Protein AF-A0A1C5QPQ1-F1 (afdb_monomer_lite)

Structure (mmCIF, N/CA/C/O backbone):
data_AF-A0A1C5QPQ1-F1
#
_entry.id   AF-A0A1C5QPQ1-F1
#
loop_
_atom_site.group_PDB
_atom_site.id
_atom_site.type_symbol
_atom_site.label_atom_id
_atom_site.label_alt_id
_atom_site.label_comp_id
_atom_site.label_asym_id
_atom_site.label_entity_id
_atom_site.label_seq_id
_atom_site.pdbx_PDB_ins_code
_atom_site.Cartn_x
_atom_site.Cartn_y
_atom_site.Cartn_z
_atom_site.occupancy
_atom_site.B_iso_or_equiv
_atom_site.auth_seq_id
_atom_site.auth_comp_id
_atom_site.auth_asym_id
_atom_site.auth_atom_id
_atom_site.pdbx_PDB_model_num
ATOM 1 N N . MET A 1 1 ? 9.651 6.833 18.758 1.00 74.12 1 MET A N 1
ATOM 2 C CA . MET A 1 1 ? 10.406 6.259 17.621 1.00 74.12 1 MET A CA 1
ATOM 3 C C . MET A 1 1 ? 10.454 7.312 16.521 1.00 74.12 1 MET A C 1
ATOM 5 O O . MET A 1 1 ? 9.435 7.962 16.320 1.00 74.12 1 MET A O 1
ATOM 9 N N . LYS A 1 2 ? 11.611 7.547 15.889 1.00 81.88 2 LYS A N 1
ATOM 10 C CA . LYS A 1 2 ? 11.793 8.585 14.857 1.00 81.88 2 LYS A CA 1
ATOM 11 C C . LYS A 1 2 ? 11.947 7.910 13.488 1.00 81.88 2 LYS A C 1
ATOM 13 O O . LYS A 1 2 ? 12.720 6.966 13.381 1.00 81.88 2 LYS A O 1
ATOM 18 N N . PHE A 1 3 ? 11.197 8.363 12.481 1.00 81.88 3 PHE A N 1
ATOM 19 C CA . PHE A 1 3 ? 11.166 7.757 11.135 1.00 81.88 3 PHE A CA 1
ATOM 20 C C . PHE A 1 3 ? 11.863 8.618 10.063 1.00 81.88 3 PHE A C 1
ATOM 22 O O . PHE A 1 3 ? 12.207 8.119 8.992 1.00 81.88 3 PHE A O 1
ATOM 29 N N . THR A 1 4 ? 12.101 9.901 10.349 1.00 87.88 4 THR A N 1
ATOM 30 C CA . THR A 1 4 ? 12.780 10.857 9.458 1.00 87.88 4 THR A CA 1
ATOM 31 C C . THR A 1 4 ? 13.805 11.681 10.234 1.00 87.88 4 THR A C 1
ATOM 33 O O . THR A 1 4 ? 13.620 11.940 11.420 1.00 87.88 4 THR A O 1
ATOM 36 N N . GLU A 1 5 ? 14.875 12.119 9.578 1.00 88.31 5 GLU A N 1
ATOM 37 C CA . GLU A 1 5 ? 15.871 13.051 10.120 1.00 88.31 5 GLU A CA 1
ATOM 38 C C . GLU A 1 5 ? 15.674 14.420 9.455 1.00 88.31 5 GLU A C 1
ATOM 40 O O . GLU A 1 5 ? 16.394 14.822 8.546 1.00 88.31 5 GLU A O 1
ATOM 45 N N . GLY A 1 6 ? 14.622 15.125 9.878 1.00 87.94 6 GLY A N 1
ATOM 46 C CA . GLY A 1 6 ? 14.162 16.347 9.215 1.00 87.94 6 GLY A CA 1
ATOM 47 C C . GLY A 1 6 ? 13.203 16.049 8.061 1.00 87.94 6 GLY A C 1
ATOM 48 O O . GLY A 1 6 ? 12.573 14.992 8.022 1.00 87.94 6 GLY A O 1
ATOM 49 N N . TYR A 1 7 ? 13.046 17.011 7.150 1.00 87.00 7 TYR A N 1
ATOM 50 C CA . TYR A 1 7 ? 12.119 16.886 6.020 1.00 87.00 7 TYR A CA 1
ATOM 51 C C . TYR A 1 7 ? 12.705 16.060 4.864 1.00 87.00 7 TYR A C 1
ATOM 53 O O . TYR A 1 7 ? 12.000 15.267 4.248 1.00 87.00 7 TYR A O 1
ATOM 61 N N . TRP A 1 8 ? 14.003 16.220 4.595 1.00 88.75 8 TRP A N 1
ATOM 62 C CA . TRP A 1 8 ? 14.652 15.674 3.399 1.00 88.75 8 TRP A CA 1
ATOM 63 C C . TRP A 1 8 ? 15.263 14.287 3.588 1.00 88.75 8 TRP A C 1
ATOM 65 O O . TRP A 1 8 ? 15.426 13.560 2.611 1.00 88.75 8 TRP A O 1
ATOM 75 N N . LEU A 1 9 ? 15.614 13.914 4.823 1.00 87.06 9 LEU A N 1
ATOM 76 C CA . LEU A 1 9 ? 16.344 12.681 5.091 1.00 87.06 9 LEU A CA 1
ATOM 77 C C . LEU A 1 9 ? 15.455 11.652 5.796 1.00 87.06 9 LEU A C 1
ATOM 79 O O . LEU A 1 9 ? 14.747 11.945 6.764 1.00 87.06 9 LEU A O 1
ATOM 83 N N . ARG A 1 10 ? 15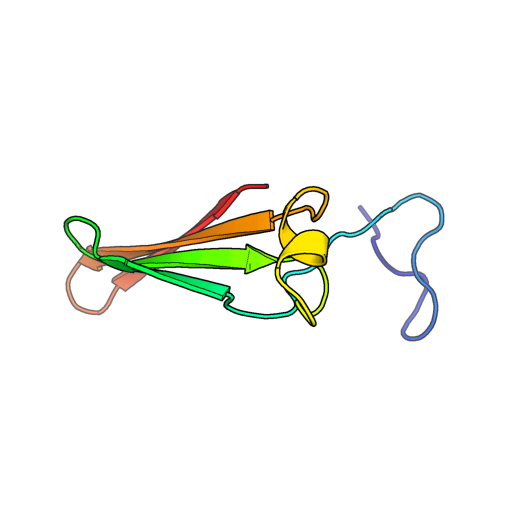.503 10.411 5.312 1.00 83.81 10 ARG A N 1
ATOM 84 C CA . ARG A 1 10 ? 14.945 9.257 6.026 1.00 83.81 10 ARG A CA 1
ATOM 85 C C . ARG A 1 10 ? 15.850 8.919 7.212 1.00 83.81 10 ARG A C 1
ATOM 87 O O . ARG A 1 10 ? 17.052 9.151 7.151 1.00 83.81 10 ARG A O 1
ATOM 94 N N . SER A 1 11 ? 15.285 8.371 8.287 1.00 84.88 11 SER A N 1
ATOM 95 C CA . SER A 1 11 ? 16.121 7.869 9.382 1.00 84.88 11 SER A CA 1
ATOM 96 C C . SER A 1 11 ? 16.833 6.589 8.960 1.00 84.88 11 SER A C 1
ATOM 98 O O . SER A 1 11 ? 16.190 5.668 8.466 1.00 84.88 11 SER A O 1
ATOM 100 N N . GLU A 1 12 ? 18.143 6.510 9.198 1.00 84.25 12 GLU A N 1
ATOM 101 C CA . GLU A 1 12 ? 18.985 5.345 8.867 1.00 84.25 12 GLU A CA 1
ATOM 102 C C . GLU A 1 12 ? 18.504 4.058 9.548 1.00 84.25 12 GLU A C 1
ATOM 104 O O . GLU A 1 12 ? 18.730 2.949 9.076 1.00 84.25 12 GLU A O 1
ATOM 109 N N . ARG A 1 13 ? 17.794 4.209 10.667 1.00 84.50 13 ARG A N 1
ATOM 110 C CA . ARG A 1 13 ? 17.252 3.100 11.457 1.00 84.50 13 ARG A CA 1
ATOM 111 C C . ARG A 1 13 ? 15.897 2.609 10.938 1.00 84.50 13 ARG A C 1
ATOM 113 O O . ARG A 1 13 ? 15.325 1.702 11.536 1.00 84.50 13 ARG A O 1
ATOM 120 N N . SER A 1 14 ? 15.349 3.229 9.889 1.00 81.94 14 SER A N 1
ATOM 121 C CA . SER A 1 14 ? 13.977 3.014 9.426 1.00 81.94 14 SER A CA 1
ATOM 122 C C . SER A 1 14 ? 13.896 2.811 7.910 1.00 81.94 14 SER A C 1
ATOM 124 O O . SER A 1 14 ? 13.905 3.771 7.142 1.00 81.94 14 SER A O 1
ATOM 126 N N . ASN A 1 15 ? 13.649 1.570 7.487 1.00 82.56 15 ASN A N 1
ATOM 127 C CA . ASN A 1 15 ? 13.278 1.239 6.108 1.00 82.56 15 ASN A CA 1
ATOM 128 C C . ASN A 1 15 ? 11.755 1.325 5.934 1.00 82.56 15 ASN A C 1
ATOM 130 O O . ASN A 1 15 ? 11.039 0.332 6.044 1.00 82.56 15 ASN A O 1
ATOM 134 N N . GLY A 1 16 ? 11.249 2.545 5.733 1.00 84.50 16 GLY A N 1
ATOM 135 C CA . GLY A 1 16 ? 9.815 2.793 5.592 1.00 84.50 16 GLY A CA 1
ATOM 136 C C . GLY A 1 16 ? 9.280 2.348 4.230 1.00 84.50 16 GLY A C 1
ATOM 137 O O . GLY A 1 16 ? 9.724 2.853 3.202 1.00 84.50 16 GLY A O 1
ATOM 138 N N . LEU A 1 17 ? 8.292 1.456 4.238 1.00 88.81 17 LEU A N 1
ATOM 139 C CA . LEU A 1 17 ? 7.472 1.131 3.073 1.00 88.81 17 LEU A CA 1
ATOM 140 C C . LEU A 1 17 ? 6.181 1.953 3.121 1.00 88.81 17 LEU A C 1
ATOM 142 O O . LEU A 1 17 ? 5.531 2.036 4.165 1.00 88.81 17 LEU A O 1
ATOM 146 N N . PHE A 1 18 ? 5.810 2.560 1.997 1.00 90.06 18 PHE A N 1
ATOM 147 C CA . PHE A 1 18 ? 4.647 3.442 1.893 1.00 90.06 18 PHE A CA 1
ATOM 148 C C . PHE A 1 18 ? 3.753 2.980 0.756 1.00 90.06 18 PHE A C 1
ATOM 150 O O . PHE A 1 18 ? 4.261 2.522 -0.257 1.00 90.06 18 PHE A O 1
ATOM 157 N N . ALA A 1 19 ? 2.439 3.111 0.923 1.00 92.12 19 ALA A N 1
ATOM 158 C CA . ALA A 1 19 ? 1.494 2.844 -0.151 1.00 92.12 19 ALA A CA 1
ATOM 159 C C . ALA A 1 19 ? 1.632 3.939 -1.216 1.00 92.12 19 ALA A C 1
ATOM 161 O O . ALA A 1 19 ? 1.454 5.118 -0.902 1.00 92.12 19 ALA A O 1
ATOM 162 N N . THR A 1 20 ? 1.953 3.542 -2.444 1.00 92.69 20 THR A N 1
ATOM 163 C CA . THR A 1 20 ? 2.217 4.463 -3.559 1.00 92.69 20 THR A CA 1
ATOM 164 C C . THR A 1 20 ? 1.005 4.596 -4.479 1.00 92.69 20 THR A C 1
ATOM 166 O O . THR A 1 20 ? 0.705 5.688 -4.954 1.00 92.69 20 THR A O 1
ATOM 169 N N . GLU A 1 21 ? 0.255 3.513 -4.685 1.00 91.94 21 GLU A N 1
ATOM 170 C CA . GLU A 1 21 ? -0.943 3.508 -5.530 1.00 91.94 21 GLU A CA 1
ATOM 171 C C . GLU A 1 21 ? -1.981 2.485 -5.052 1.00 91.94 21 GLU A C 1
ATOM 173 O O . GLU A 1 21 ? -1.660 1.573 -4.294 1.00 91.94 21 GLU A O 1
ATOM 178 N N . GLY A 1 22 ? -3.239 2.640 -5.477 1.00 91.19 22 GLY A N 1
ATOM 179 C CA . GLY A 1 22 ? -4.299 1.651 -5.266 1.00 91.19 22 GLY A CA 1
ATOM 180 C C . GLY A 1 22 ? -4.426 0.752 -6.490 1.00 91.19 22 GLY A C 1
ATOM 181 O O . GLY A 1 22 ? -5.055 1.146 -7.465 1.00 91.19 22 GLY A O 1
ATOM 182 N N . TYR A 1 23 ? -3.830 -0.438 -6.438 1.00 91.50 23 TYR A N 1
ATOM 183 C CA . TYR A 1 23 ? -3.764 -1.350 -7.582 1.00 91.50 23 TYR A CA 1
ATOM 184 C C . TYR A 1 23 ? -5.085 -2.074 -7.834 1.00 91.50 23 TYR A C 1
ATOM 186 O O . TYR A 1 23 ? -5.526 -2.213 -8.972 1.00 91.50 23 TYR A O 1
ATOM 194 N N . TYR A 1 24 ? -5.724 -2.544 -6.764 1.00 91.56 24 TYR A N 1
ATOM 195 C CA . TYR A 1 24 ? -6.944 -3.331 -6.865 1.00 91.56 24 TYR A CA 1
ATOM 196 C C . TYR A 1 24 ? -7.856 -3.105 -5.661 1.00 91.56 24 TYR A C 1
ATOM 198 O O . TYR A 1 24 ? -7.392 -2.834 -4.548 1.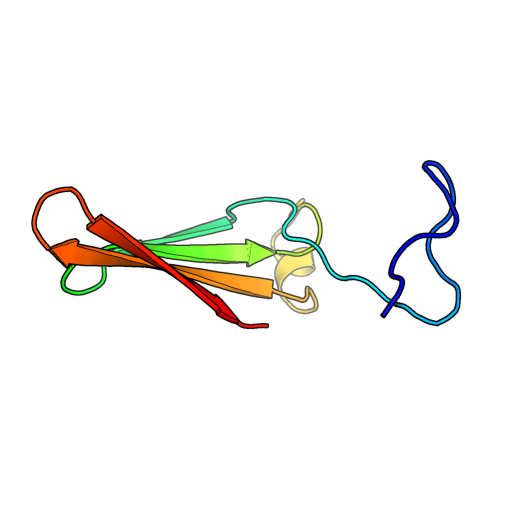00 91.56 24 TYR A O 1
ATOM 206 N N . VAL A 1 25 ? -9.164 -3.191 -5.897 1.00 94.50 25 VAL A N 1
ATOM 207 C CA . VAL A 1 25 ? -10.200 -2.888 -4.913 1.00 94.50 25 VAL A CA 1
ATOM 208 C C . VAL A 1 25 ? -11.231 -4.008 -4.897 1.00 94.50 25 VAL A C 1
ATOM 210 O O . VAL A 1 25 ? -11.879 -4.267 -5.905 1.00 94.50 25 VAL A O 1
ATOM 213 N N . ASP A 1 26 ? -11.412 -4.614 -3.726 1.00 94.12 26 ASP A N 1
ATOM 214 C CA . ASP A 1 26 ? -12.428 -5.627 -3.457 1.00 94.12 26 ASP A CA 1
ATOM 215 C C . ASP A 1 26 ? -13.527 -5.081 -2.550 1.00 94.12 26 ASP A C 1
ATOM 217 O O . ASP A 1 26 ? -13.266 -4.416 -1.536 1.00 94.12 26 ASP A O 1
ATOM 221 N N . GLU A 1 27 ? -14.767 -5.453 -2.852 1.00 93.50 27 GLU A N 1
ATOM 222 C CA . GLU A 1 27 ? -15.869 -5.318 -1.909 1.00 93.50 27 GLU A CA 1
ATOM 223 C C . GLU A 1 27 ? -15.753 -6.390 -0.815 1.00 93.50 27 GLU A C 1
ATOM 225 O O . GLU A 1 27 ? -15.514 -7.569 -1.076 1.00 93.50 27 GLU A O 1
ATOM 230 N N . ILE A 1 28 ? -15.911 -5.977 0.442 1.00 92.00 28 ILE A N 1
ATOM 231 C CA . ILE A 1 28 ? -15.983 -6.887 1.588 1.00 92.00 28 ILE A CA 1
ATOM 232 C C . ILE A 1 28 ? -17.275 -6.615 2.358 1.00 92.00 28 ILE A C 1
ATOM 234 O O . ILE A 1 28 ? -17.765 -5.485 2.343 1.00 92.00 28 ILE A O 1
ATOM 238 N N . PRO A 1 29 ? -17.811 -7.588 3.114 1.00 89.50 29 PRO A N 1
ATOM 239 C CA . PRO A 1 29 ? -18.978 -7.339 3.950 1.00 89.50 29 PRO A CA 1
ATOM 240 C C . PRO A 1 29 ? -18.766 -6.124 4.866 1.00 89.50 29 PRO A C 1
ATOM 242 O O . PRO A 1 29 ? -17.848 -6.093 5.693 1.00 89.50 29 PRO A O 1
ATOM 245 N N . GLY A 1 30 ? -19.605 -5.101 4.692 1.00 86.38 30 GLY A N 1
ATOM 246 C CA . GLY A 1 30 ? -19.549 -3.865 5.474 1.00 86.38 30 GLY A CA 1
ATOM 247 C C . GLY A 1 30 ? -18.434 -2.886 5.084 1.00 86.38 30 GLY A C 1
ATOM 248 O O . GLY A 1 30 ? -18.115 -1.999 5.886 1.00 86.38 30 GLY A O 1
ATOM 249 N N . GLY A 1 31 ? -17.827 -3.015 3.896 1.00 90.31 31 GLY A N 1
ATOM 250 C CA . GLY A 1 31 ? -16.885 -2.017 3.393 1.00 90.31 31 GLY A CA 1
ATOM 251 C C . GLY A 1 31 ? -16.060 -2.431 2.174 1.00 90.31 31 GLY A C 1
ATOM 252 O O . GLY A 1 31 ? -16.533 -3.102 1.268 1.00 90.31 31 GLY A O 1
ATOM 253 N N . MET A 1 32 ? -14.804 -1.991 2.150 1.00 94.12 32 MET A N 1
ATOM 254 C CA . MET A 1 32 ? -13.902 -2.128 1.008 1.00 94.12 32 MET A CA 1
ATOM 255 C C . MET A 1 32 ? -12.505 -2.543 1.467 1.00 94.12 32 MET A C 1
ATOM 257 O O . MET A 1 32 ? -12.022 -2.110 2.520 1.00 94.12 32 MET A O 1
ATOM 261 N N . ARG A 1 33 ? -11.838 -3.364 0.659 1.00 94.25 33 ARG A N 1
ATOM 262 C CA . ARG A 1 33 ? -10.424 -3.706 0.790 1.00 94.25 33 ARG A CA 1
ATOM 263 C C . ARG A 1 33 ? -9.671 -3.182 -0.425 1.00 94.25 33 ARG A C 1
ATOM 265 O O . ARG A 1 33 ? -10.087 -3.400 -1.550 1.00 94.25 33 ARG A O 1
ATOM 272 N N . ILE A 1 34 ? -8.557 -2.512 -0.180 1.00 94.75 34 ILE A N 1
ATOM 273 C CA . ILE A 1 34 ? -7.680 -1.943 -1.195 1.00 94.75 34 ILE A CA 1
ATOM 274 C C . ILE A 1 34 ? -6.325 -2.626 -1.063 1.00 94.75 34 ILE A C 1
ATOM 276 O O . ILE A 1 34 ? -5.764 -2.711 0.034 1.00 94.75 34 ILE A O 1
ATOM 280 N N . VAL A 1 35 ? -5.820 -3.112 -2.186 1.00 93.69 35 VAL A N 1
ATOM 281 C CA . VAL A 1 35 ? -4.478 -3.660 -2.350 1.00 93.69 35 VAL A CA 1
ATOM 282 C C . VAL A 1 35 ? -3.602 -2.526 -2.878 1.00 93.69 35 VAL A C 1
ATOM 284 O O . VAL A 1 35 ? -3.842 -2.030 -3.980 1.00 93.69 35 VAL A O 1
ATOM 287 N N . ALA A 1 36 ? -2.642 -2.070 -2.072 1.00 94.06 36 ALA A N 1
ATOM 288 C CA . ALA A 1 36 ? -1.851 -0.876 -2.350 1.00 94.06 36 ALA A CA 1
ATOM 289 C C . ALA A 1 36 ? -0.341 -1.183 -2.388 1.00 94.06 36 ALA A C 1
ATOM 291 O O . ALA A 1 36 ? 0.281 -1.318 -1.329 1.00 94.06 36 ALA A O 1
ATOM 292 N N . PRO A 1 37 ? 0.262 -1.328 -3.579 1.00 93.25 37 PRO A N 1
ATOM 293 C CA . PRO A 1 37 ? 1.691 -1.573 -3.738 1.00 93.25 37 PRO A CA 1
ATOM 294 C C . PRO A 1 37 ? 2.567 -0.443 -3.193 1.00 93.25 37 PRO A C 1
ATOM 296 O O . PRO A 1 37 ? 2.140 0.711 -3.083 1.00 93.25 37 PRO A O 1
ATOM 299 N N . THR A 1 38 ? 3.824 -0.768 -2.884 1.00 92.62 38 THR A N 1
ATOM 300 C CA . THR A 1 38 ? 4.790 0.211 -2.364 1.00 92.62 38 THR A CA 1
ATOM 301 C C . THR A 1 38 ? 5.585 0.952 -3.439 1.00 92.62 38 THR A C 1
ATOM 303 O O . THR A 1 38 ? 6.368 1.844 -3.122 1.00 92.62 38 THR A O 1
ATOM 306 N N . ALA A 1 39 ? 5.374 0.625 -4.712 1.00 90.38 39 ALA A N 1
ATOM 307 C CA . ALA A 1 39 ? 5.911 1.331 -5.872 1.00 90.38 39 ALA A CA 1
ATOM 308 C C . ALA A 1 39 ? 4.884 1.295 -7.017 1.00 90.38 39 ALA A C 1
ATOM 310 O O . ALA A 1 39 ? 3.860 0.625 -6.905 1.00 90.38 39 ALA A O 1
ATOM 311 N N . HIS A 1 40 ? 5.139 2.041 -8.092 1.00 90.06 40 HIS A N 1
ATOM 312 C CA . HIS A 1 40 ? 4.254 2.062 -9.255 1.00 90.06 40 HIS A CA 1
ATOM 313 C C . HIS A 1 40 ? 4.361 0.778 -10.077 1.00 90.06 40 HIS A C 1
ATOM 315 O O . HIS A 1 40 ? 5.461 0.321 -10.398 1.00 90.06 40 HIS A O 1
ATOM 321 N N . THR A 1 41 ? 3.212 0.230 -10.457 1.00 86.19 41 THR A N 1
ATOM 322 C CA . THR A 1 41 ? 3.114 -0.951 -11.309 1.00 86.19 41 THR A CA 1
ATOM 323 C C . THR A 1 41 ? 3.139 -0.538 -12.779 1.00 86.19 41 THR A C 1
ATOM 325 O O . THR A 1 41 ? 2.138 -0.069 -13.313 1.00 86.19 41 THR A O 1
ATOM 328 N N . ASN A 1 42 ? 4.271 -0.737 -13.457 1.00 87.44 42 ASN A N 1
ATOM 329 C CA . ASN A 1 42 ? 4.413 -0.382 -14.878 1.00 87.44 42 ASN A CA 1
ATOM 330 C C . ASN A 1 42 ? 4.021 -1.525 -15.829 1.00 87.44 42 ASN A C 1
ATOM 332 O O . ASN A 1 42 ? 3.570 -1.289 -16.948 1.00 87.44 42 ASN A O 1
ATOM 336 N N . ASP A 1 43 ? 4.197 -2.769 -15.390 1.00 87.56 43 ASP A N 1
ATOM 337 C CA . ASP A 1 43 ? 3.976 -3.972 -16.184 1.00 87.56 43 ASP A CA 1
ATOM 338 C C . ASP A 1 43 ? 3.535 -5.148 -15.294 1.00 87.56 43 ASP A C 1
ATOM 340 O O . ASP A 1 43 ? 3.607 -5.091 -14.065 1.00 87.56 43 ASP A O 1
ATOM 344 N N . ARG A 1 44 ? 3.066 -6.237 -15.918 1.00 83.00 44 ARG A N 1
ATOM 345 C CA . ARG A 1 44 ? 2.601 -7.434 -15.192 1.00 83.00 44 ARG A CA 1
ATOM 346 C C . ARG A 1 44 ? 3.727 -8.223 -14.516 1.00 83.00 44 AR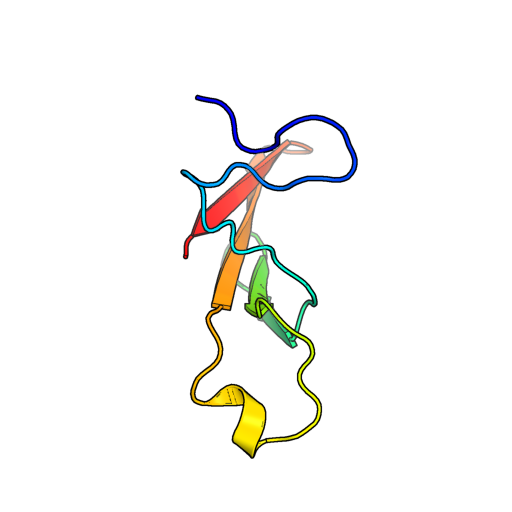G A C 1
ATOM 348 O O . ARG A 1 44 ? 3.454 -8.954 -13.576 1.00 83.00 44 ARG A O 1
ATOM 355 N N . GLY A 1 45 ? 4.965 -8.134 -14.993 1.00 83.62 45 GLY A N 1
ATOM 356 C CA . GLY A 1 45 ? 6.111 -8.774 -14.344 1.00 83.62 45 GLY A CA 1
ATOM 357 C C . GLY A 1 45 ? 6.496 -8.058 -13.048 1.00 83.62 45 GLY A C 1
ATOM 358 O O . GLY A 1 45 ? 6.819 -8.707 -12.053 1.00 83.62 45 GLY A O 1
ATOM 359 N N 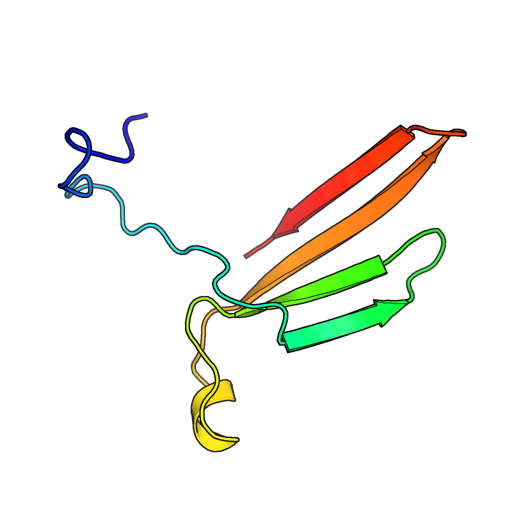. GLY A 1 46 ? 6.365 -6.729 -13.031 1.00 80.38 46 GLY A N 1
ATOM 360 C CA . GLY A 1 46 ? 6.631 -5.876 -11.872 1.00 80.38 46 GLY A CA 1
ATOM 361 C C . GLY A 1 46 ? 5.750 -6.143 -10.645 1.00 80.38 46 GLY A C 1
ATOM 362 O O . GLY A 1 46 ? 6.126 -5.759 -9.540 1.00 80.38 46 GLY A O 1
ATOM 363 N N . THR A 1 47 ? 4.617 -6.842 -10.785 1.00 81.69 47 THR A N 1
ATOM 364 C CA . THR A 1 47 ? 3.716 -7.128 -9.653 1.00 81.69 47 THR A CA 1
ATOM 365 C C . THR A 1 47 ? 4.188 -8.265 -8.747 1.00 81.69 47 THR A C 1
ATOM 367 O O . THR A 1 47 ? 3.763 -8.332 -7.599 1.00 81.69 47 THR A O 1
ATOM 370 N N . LEU A 1 48 ? 5.029 -9.187 -9.234 1.00 84.12 48 LEU A N 1
ATOM 371 C CA . LEU A 1 48 ? 5.298 -10.453 -8.532 1.00 84.12 48 LEU A CA 1
ATOM 372 C C . LEU A 1 48 ? 6.195 -10.297 -7.291 1.00 84.12 48 LEU A C 1
ATOM 374 O O . LEU A 1 48 ? 6.035 -11.036 -6.326 1.00 84.12 48 LEU A O 1
ATOM 378 N N . ASN A 1 49 ? 7.110 -9.327 -7.299 1.00 84.75 49 ASN A N 1
ATOM 379 C CA . ASN A 1 49 ? 8.089 -9.105 -6.226 1.00 84.75 49 ASN A CA 1
ATOM 380 C C . ASN A 1 49 ? 7.910 -7.741 -5.545 1.00 84.75 49 ASN A C 1
ATOM 382 O O . ASN A 1 49 ? 8.871 -7.154 -5.049 1.00 84.75 49 ASN A O 1
ATOM 386 N N . MET A 1 50 ? 6.683 -7.216 -5.548 1.00 88.00 50 MET A N 1
ATOM 387 C CA . MET A 1 50 ? 6.382 -5.901 -4.998 1.00 88.00 50 MET A CA 1
ATOM 388 C C . MET A 1 50 ? 5.692 -6.014 -3.630 1.00 88.00 50 MET A C 1
ATOM 390 O O . MET A 1 50 ? 4.595 -6.576 -3.540 1.00 88.00 50 MET A O 1
ATOM 394 N N . PRO A 1 51 ? 6.290 -5.460 -2.554 1.00 91.56 51 PRO A N 1
ATOM 395 C CA . PRO A 1 51 ? 5.619 -5.368 -1.267 1.00 91.56 51 PRO A CA 1
ATOM 396 C C . PRO A 1 51 ? 4.298 -4.617 -1.410 1.00 91.56 51 PRO A C 1
ATOM 398 O O . PRO A 1 51 ? 4.190 -3.631 -2.143 1.00 91.56 51 PRO A O 1
ATOM 401 N N . THR A 1 52 ? 3.279 -5.104 -0.714 1.00 91.56 52 THR A N 1
ATOM 402 C CA . THR A 1 52 ? 1.916 -4.617 -0.885 1.00 91.56 52 THR A CA 1
ATOM 403 C C . THR A 1 52 ? 1.255 -4.425 0.464 1.00 91.56 52 THR A C 1
ATOM 405 O O . THR A 1 52 ? 1.272 -5.301 1.320 1.00 91.56 52 THR A O 1
ATOM 408 N N . ILE A 1 53 ? 0.640 -3.265 0.644 1.00 94.00 53 ILE A N 1
ATOM 409 C CA . ILE A 1 53 ? -0.069 -2.888 1.854 1.00 94.00 53 ILE A CA 1
ATOM 410 C C . ILE A 1 53 ? -1.561 -3.115 1.619 1.00 94.00 53 ILE A C 1
ATOM 412 O O . ILE A 1 53 ? -2.154 -2.584 0.683 1.00 94.00 53 ILE A O 1
ATOM 416 N N . THR A 1 54 ? -2.202 -3.889 2.489 1.00 93.12 54 THR A N 1
ATOM 417 C CA . THR A 1 54 ? -3.652 -4.096 2.441 1.00 93.12 54 THR A CA 1
ATOM 418 C C . THR A 1 54 ? -4.351 -3.104 3.360 1.00 93.12 54 THR A C 1
ATOM 420 O O . THR A 1 54 ? -4.193 -3.158 4.584 1.00 93.12 54 THR A O 1
ATOM 423 N N . ILE A 1 55 ? -5.181 -2.239 2.784 1.00 93.19 55 ILE A N 1
ATOM 424 C CA . ILE A 1 55 ? -5.996 -1.264 3.510 1.00 93.19 55 ILE A CA 1
ATOM 425 C C . ILE A 1 55 ? -7.442 -1.754 3.517 1.00 93.19 55 ILE A C 1
ATOM 427 O O . ILE A 1 55 ? -8.041 -1.988 2.477 1.00 93.19 55 ILE A O 1
ATOM 431 N N . GLN A 1 56 ? -8.034 -1.908 4.693 1.00 91.69 56 GLN A N 1
ATOM 432 C CA . GLN A 1 56 ? -9.443 -2.262 4.849 1.00 91.69 56 GLN A CA 1
ATOM 433 C C . GLN A 1 56 ? -10.190 -1.099 5.474 1.00 91.69 56 GLN A C 1
AT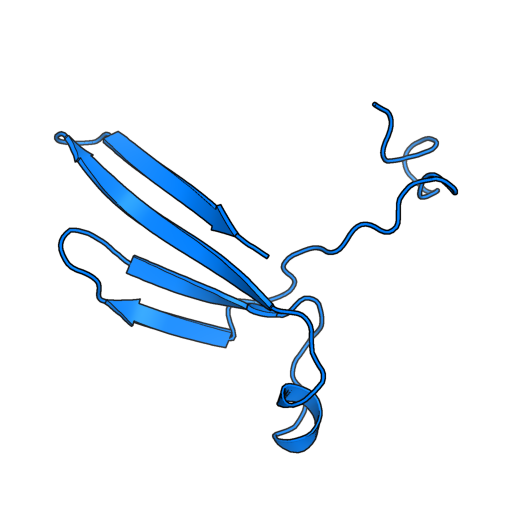OM 435 O O . GLN A 1 56 ? -9.863 -0.684 6.586 1.00 91.69 56 GLN A O 1
ATOM 440 N N . LYS A 1 57 ? -11.228 -0.621 4.793 1.00 89.81 57 LYS A N 1
ATOM 441 C CA . LYS A 1 57 ? -12.173 0.355 5.323 1.00 89.81 57 LYS A CA 1
ATOM 442 C C . LYS A 1 57 ? -13.490 -0.348 5.615 1.00 89.81 57 LYS A C 1
ATOM 444 O O . LYS A 1 57 ? -14.063 -0.962 4.725 1.00 89.81 57 LYS A O 1
ATOM 449 N N . ARG A 1 58 ? -13.974 -0.258 6.851 1.00 88.06 58 ARG A N 1
ATOM 450 C CA . ARG A 1 58 ? -15.276 -0.795 7.273 1.00 88.06 58 ARG A CA 1
ATOM 451 C C . ARG A 1 58 ? -16.108 0.283 7.936 1.00 88.06 58 ARG A C 1
ATOM 453 O O . ARG A 1 58 ? -15.557 1.165 8.588 1.00 88.06 58 ARG A O 1
ATOM 460 N N . SER A 1 59 ? -17.422 0.205 7.797 1.00 81.56 59 SER A N 1
ATOM 461 C CA . SER A 1 59 ? -18.328 1.028 8.596 1.00 81.56 59 SER A CA 1
ATOM 462 C C . SER A 1 59 ? -18.582 0.330 9.930 1.00 81.56 59 SER A C 1
ATOM 464 O O . SER A 1 59 ? -19.061 -0.800 9.948 1.00 81.56 59 SER A O 1
ATOM 466 N N . ALA A 1 60 ? -18.221 0.966 11.044 1.00 72.94 60 ALA A N 1
ATOM 467 C CA . ALA A 1 60 ? -18.476 0.415 12.377 1.00 72.94 60 ALA A CA 1
ATOM 468 C C . ALA A 1 60 ? -19.860 0.830 12.908 1.00 72.94 60 ALA A C 1
ATOM 470 O O . ALA A 1 60 ? -20.503 0.055 13.612 1.00 72.94 60 ALA A O 1
ATOM 471 N N . LYS A 1 61 ? -20.316 2.045 12.564 1.00 69.00 61 LYS A N 1
ATOM 472 C CA . LYS A 1 61 ? -21.635 2.640 12.871 1.00 69.00 61 LYS A CA 1
ATOM 473 C C . LYS A 1 61 ? -21.959 3.7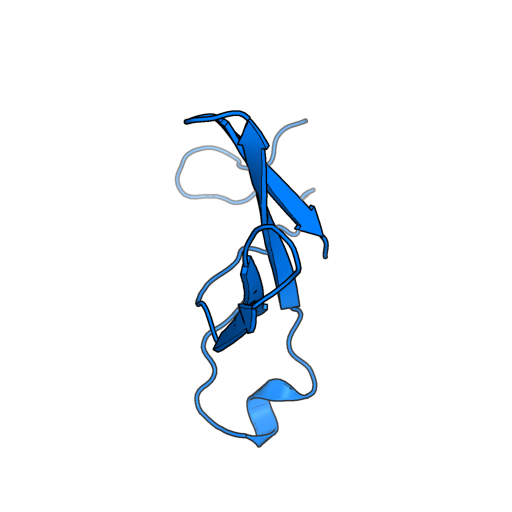18 11.825 1.00 69.00 61 LYS A C 1
ATOM 475 O O . LYS A 1 61 ? -21.076 4.104 11.060 1.00 69.00 61 LYS A O 1
ATOM 480 N N . GLN A 1 62 ? -23.191 4.245 11.799 1.00 63.72 62 GLN A N 1
ATOM 481 C CA . GLN A 1 62 ? -23.552 5.373 10.924 1.00 63.72 62 GLN A CA 1
ATOM 482 C C . GLN A 1 62 ? -22.522 6.511 11.069 1.00 63.72 62 GLN A C 1
ATOM 484 O O . GLN A 1 62 ? -22.292 7.004 12.169 1.00 63.72 62 GLN A O 1
ATOM 489 N N . LYS A 1 63 ? -21.881 6.886 9.952 1.00 63.34 63 LYS A N 1
ATOM 490 C CA . LYS A 1 63 ? -20.817 7.907 9.847 1.00 63.34 63 LYS A CA 1
ATOM 491 C C . LYS A 1 63 ? -19.476 7.596 10.546 1.00 63.34 63 LYS A C 1
ATOM 493 O O . LYS A 1 63 ? -18.602 8.456 10.534 1.00 63.34 63 LYS A O 1
ATOM 498 N N . LEU A 1 64 ? -19.257 6.388 11.079 1.00 69.56 64 LEU A N 1
ATOM 499 C CA . LEU A 1 64 ? -17.970 5.971 11.658 1.00 69.56 64 LEU A CA 1
ATOM 500 C C . LEU A 1 64 ? -17.263 4.943 10.765 1.00 69.56 64 LEU A C 1
ATOM 502 O O . LEU A 1 64 ? -17.716 3.803 10.648 1.00 69.56 64 LEU A O 1
ATOM 506 N N . SER A 1 65 ? -16.116 5.321 10.192 1.00 72.75 65 SER A N 1
ATOM 507 C CA . SER A 1 65 ? -15.277 4.410 9.406 1.00 72.75 65 SER A CA 1
ATOM 508 C C . SER A 1 65 ? -14.062 3.916 10.189 1.00 72.75 65 SER A C 1
ATOM 510 O O . SER A 1 65 ? -13.263 4.716 10.666 1.00 72.75 65 SER A O 1
ATOM 512 N N . LEU A 1 66 ? -13.888 2.599 10.246 1.00 77.12 66 LEU A N 1
ATOM 513 C CA . LEU A 1 66 ? -12.691 1.925 10.730 1.00 77.12 66 LEU A CA 1
ATOM 514 C C . LEU A 1 66 ? -11.731 1.696 9.560 1.00 77.12 66 LEU A C 1
ATOM 516 O O . LEU A 1 66 ? -12.120 1.087 8.562 1.00 77.12 66 LEU A O 1
ATOM 520 N N . GLN A 1 67 ? -10.481 2.130 9.701 1.00 78.69 67 GLN A N 1
ATOM 521 C CA . GLN A 1 67 ? -9.406 1.817 8.763 1.00 78.69 67 GLN A CA 1
ATOM 522 C C . GLN A 1 67 ? -8.396 0.883 9.418 1.00 78.69 67 GLN A C 1
ATOM 524 O O . GLN A 1 67 ? -7.950 1.113 10.540 1.00 78.69 67 GLN A O 1
ATOM 529 N N . ARG A 1 68 ? -8.047 -0.191 8.714 1.00 82.38 68 ARG A N 1
ATOM 530 C CA . ARG A 1 68 ? -7.034 -1.151 9.142 1.00 82.38 68 ARG A CA 1
ATOM 531 C C . ARG A 1 68 ? -6.030 -1.365 8.026 1.00 82.38 68 ARG A C 1
ATOM 533 O O . ARG A 1 68 ? -6.411 -1.810 6.950 1.00 82.38 68 ARG A O 1
ATOM 540 N N . THR A 1 69 ? -4.763 -1.146 8.337 1.00 78.12 69 THR A N 1
ATOM 541 C CA . THR A 1 69 ? -3.644 -1.318 7.408 1.00 78.12 69 THR A CA 1
ATOM 542 C C . THR A 1 69 ? -2.801 -2.512 7.847 1.00 78.12 69 THR A C 1
ATOM 544 O O . THR A 1 69 ? -2.513 -2.653 9.036 1.00 78.12 69 THR A O 1
ATOM 547 N N . ARG A 1 70 ? -2.448 -3.402 6.916 1.00 81.06 70 ARG A N 1
ATOM 548 C CA . ARG A 1 70 ? -1.524 -4.527 7.140 1.00 81.06 70 ARG A CA 1
ATOM 549 C C . ARG A 1 70 ? -0.466 -4.553 6.035 1.00 81.06 70 ARG A C 1
ATOM 551 O O . ARG A 1 70 ? -0.800 -4.201 4.907 1.00 81.06 70 ARG A O 1
ATOM 558 N N . HIS A 1 71 ? 0.757 -4.942 6.382 1.00 75.19 71 HIS A N 1
ATOM 559 C CA . HIS A 1 71 ? 1.829 -5.262 5.437 1.00 75.19 71 HIS A CA 1
ATOM 560 C C . HIS A 1 71 ? 1.928 -6.779 5.275 1.00 75.19 71 HIS A C 1
ATOM 562 O O . HIS A 1 71 ? 1.433 -7.478 6.195 1.00 75.19 71 HIS A O 1
#

Radius of gyration: 15.28 Å; chains: 1; bounding box: 42×27×34 Å

Foldseek 3Di:
DDQAPPDPGGDPVHPDQDFDDFPDKDDDVQFIKTWGWSDDDPDPVVVPPTDIKIWTWGDPDVVDIDIDIDD

pLDDT: mean 85.97, std 7.35, range [63.34, 94.75]

Secondary structure (DSSP, 8-state):
---EETTTEE-TT----------EEEEETTEEEEEEESS---SSSTTTT--EEEEEEEEEETTEEEEEEE-

Sequence (71 aa):
MKFTEGYWLRSERSNGLFATEGYYVDEIPGGMRIVAPTAHTNDRGGTLNMPTITIQKRSAKQKLSLQRTRH